Protein AF-A0A0M3KFE4-F1 (afdb_monomer_lite)

pLDDT: mean 85.77, std 14.86, range [36.47, 98.06]

Sequence (149 aa):
ETVRDTSPQSIPKFYRRVYVRPSRYNSEEFEYLRYNRTELIPIEGQPSLPQASAVLLALFHITLIRNVFLRHLCFNVDCLSCEIGFLFRMLADRVPLQPASASNFVRCLRSIDAAKKLFDESAEQASLLSRTRSFVQFLWNRLKEVIYS

InterPro domains:
  IPR028881 PAN2, UCH domain [PF13423] (54-144)
  IPR050785 PAN2-PAN3 complex catalytic subunit [PTHR15728] (9-145)

Structure (mmCIF, N/CA/C/O backbone):
data_AF-A0A0M3KFE4-F1
#
_entry.id   AF-A0A0M3KFE4-F1
#
loop_
_atom_site.group_PDB
_atom_site.id
_atom_site.type_symbol
_atom_site.label_atom_id
_atom_site.label_alt_id
_atom_site.label_comp_id
_atom_site.label_asym_id
_atom_site.label_entity_id
_atom_site.label_seq_id
_atom_site.pdbx_PDB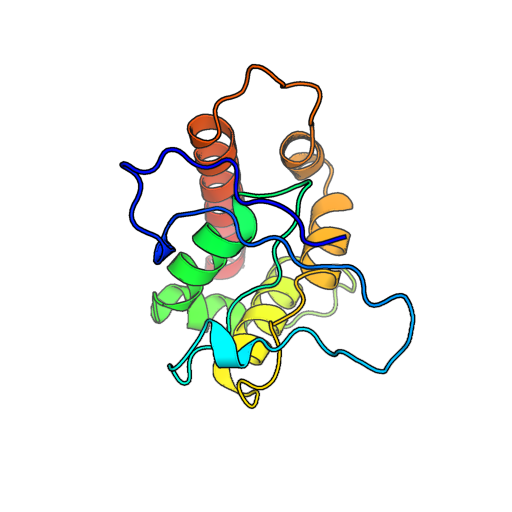_ins_code
_atom_site.Cartn_x
_atom_site.Cartn_y
_atom_site.Cartn_z
_atom_site.occupancy
_atom_site.B_iso_or_equiv
_atom_site.auth_seq_id
_atom_site.auth_comp_id
_atom_site.auth_asym_id
_atom_site.auth_atom_id
_atom_site.pdbx_PDB_model_num
ATOM 1 N N . GLU A 1 1 ? 22.307 21.294 -9.951 1.00 36.47 1 GLU A N 1
ATOM 2 C CA . GLU A 1 1 ? 23.353 20.536 -9.229 1.00 36.47 1 GLU A CA 1
ATOM 3 C C . GLU A 1 1 ? 23.049 19.045 -9.284 1.00 36.47 1 GLU A C 1
ATOM 5 O O . GLU A 1 1 ? 21.904 18.643 -9.083 1.00 36.47 1 GLU A O 1
ATOM 10 N N . THR A 1 2 ? 24.034 18.213 -9.621 1.00 45.41 2 THR A N 1
ATOM 11 C CA . THR A 1 2 ? 23.871 16.758 -9.587 1.00 45.41 2 THR A CA 1
ATOM 12 C C . THR A 1 2 ? 23.840 16.282 -8.146 1.00 45.41 2 THR A C 1
ATOM 14 O O . THR A 1 2 ? 24.869 16.330 -7.476 1.00 45.41 2 THR A O 1
ATOM 17 N N . VAL A 1 3 ? 22.675 15.836 -7.669 1.00 55.69 3 VAL A N 1
ATOM 18 C CA . VAL A 1 3 ? 22.549 15.209 -6.348 1.00 55.69 3 VAL A CA 1
ATOM 19 C C . VAL A 1 3 ? 23.538 14.042 -6.275 1.00 55.69 3 VAL A C 1
ATOM 21 O O . VAL A 1 3 ? 23.422 13.086 -7.043 1.00 55.69 3 VAL A O 1
ATOM 24 N N . ARG A 1 4 ? 24.566 14.163 -5.428 1.00 57.91 4 ARG A N 1
ATOM 25 C CA . ARG A 1 4 ? 25.587 13.125 -5.249 1.00 57.91 4 ARG A CA 1
ATOM 26 C C . ARG A 1 4 ? 24.989 11.995 -4.412 1.00 57.91 4 ARG A C 1
ATOM 28 O O . ARG A 1 4 ? 24.462 12.246 -3.335 1.00 57.91 4 ARG A O 1
ATOM 35 N N . ASP A 1 5 ? 25.080 10.766 -4.913 1.00 66.12 5 ASP A N 1
ATOM 36 C CA . ASP A 1 5 ? 24.756 9.557 -4.153 1.00 66.12 5 ASP A CA 1
ATOM 37 C C . ASP A 1 5 ? 25.745 9.418 -2.986 1.00 66.12 5 ASP A C 1
ATOM 39 O O . ASP A 1 5 ? 26.936 9.198 -3.203 1.00 66.12 5 ASP A O 1
ATOM 43 N N . THR A 1 6 ? 25.263 9.599 -1.755 1.00 76.94 6 THR A N 1
ATOM 44 C CA . THR A 1 6 ? 26.063 9.476 -0.524 1.00 76.94 6 THR A CA 1
ATOM 45 C C . THR A 1 6 ? 26.054 8.059 0.051 1.00 76.94 6 THR A C 1
ATOM 47 O O . THR A 1 6 ? 26.607 7.830 1.127 1.00 76.94 6 THR A O 1
ATOM 50 N N . SER A 1 7 ? 25.426 7.096 -0.632 1.00 78.12 7 SER A N 1
ATOM 51 C CA . SER A 1 7 ? 25.333 5.724 -0.137 1.00 78.12 7 SER A CA 1
ATOM 52 C C . SER A 1 7 ? 26.718 5.058 -0.110 1.00 78.12 7 SER A C 1
ATOM 54 O O . SER A 1 7 ? 27.495 5.226 -1.057 1.00 78.12 7 SER A O 1
ATOM 56 N N . PRO A 1 8 ? 27.030 4.247 0.919 1.00 84.88 8 PRO A N 1
ATOM 57 C CA . PRO A 1 8 ? 28.271 3.481 0.969 1.00 84.88 8 PRO A CA 1
ATOM 58 C C . PRO A 1 8 ? 28.493 2.663 -0.308 1.00 84.88 8 PRO A C 1
ATOM 60 O O . PRO A 1 8 ? 27.569 2.026 -0.822 1.00 84.88 8 PRO A O 1
ATOM 63 N N . GLN A 1 9 ? 29.734 2.635 -0.807 1.00 84.19 9 GLN A N 1
ATOM 64 C CA . GLN A 1 9 ? 30.064 1.909 -2.040 1.00 84.19 9 GLN A CA 1
ATOM 65 C C . GLN A 1 9 ? 29.778 0.401 -1.945 1.00 84.19 9 GLN A C 1
ATOM 67 O O . GLN A 1 9 ? 29.505 -0.223 -2.969 1.00 84.19 9 GLN A O 1
ATOM 72 N N . SER A 1 10 ? 29.775 -0.153 -0.728 1.00 91.81 10 SER A N 1
ATOM 73 C CA . SER A 1 10 ? 29.436 -1.548 -0.428 1.00 91.81 10 SER A CA 1
ATOM 74 C C . SER A 1 10 ? 27.979 -1.913 -0.723 1.00 91.81 10 SER A C 1
ATOM 76 O O . SER A 1 10 ? 27.682 -3.084 -0.939 1.00 91.81 10 SER A O 1
ATOM 78 N N . ILE A 1 11 ? 27.063 -0.939 -0.763 1.00 89.50 11 ILE A N 1
ATOM 79 C CA . ILE A 1 11 ? 25.657 -1.191 -1.092 1.00 89.50 11 ILE A CA 1
ATOM 80 C C . ILE A 1 11 ? 25.530 -1.322 -2.617 1.00 89.50 11 ILE A C 1
ATOM 82 O O . ILE A 1 11 ? 25.952 -0.408 -3.337 1.00 89.50 11 ILE A O 1
ATOM 86 N N . PRO A 1 12 ? 24.937 -2.405 -3.151 1.00 91.31 12 PRO A N 1
ATOM 87 C CA . PRO A 1 12 ? 24.683 -2.529 -4.583 1.00 91.31 12 PRO A CA 1
ATOM 88 C C . PRO A 1 12 ? 23.853 -1.359 -5.126 1.00 91.31 12 PRO A C 1
ATOM 90 O O . PRO A 1 12 ? 22.909 -0.913 -4.478 1.00 91.31 12 PRO A O 1
ATOM 93 N N . LYS A 1 13 ? 24.174 -0.873 -6.335 1.00 84.88 13 LYS A N 1
ATOM 94 C CA . LYS A 1 13 ? 23.574 0.345 -6.926 1.00 84.88 13 LYS A CA 1
ATOM 95 C C . LYS A 1 13 ? 22.040 0.363 -6.903 1.00 84.88 13 LYS A C 1
ATOM 97 O O . LYS A 1 13 ? 21.458 1.420 -6.706 1.00 84.88 13 LYS A O 1
ATOM 102 N N . PHE A 1 14 ? 21.397 -0.789 -7.081 1.00 85.38 14 PHE A N 1
ATOM 103 C CA . PHE A 1 14 ? 19.939 -0.915 -7.135 1.00 85.38 14 PHE A CA 1
ATOM 104 C C . PHE A 1 14 ? 19.233 -0.802 -5.769 1.00 85.38 14 PHE A C 1
ATOM 106 O O . PHE A 1 14 ? 18.026 -0.597 -5.743 1.00 85.38 14 PHE A O 1
ATOM 113 N N . TYR A 1 15 ? 19.959 -0.886 -4.647 1.00 87.75 15 TYR A N 1
ATOM 114 C CA . TYR A 1 15 ? 19.421 -0.634 -3.298 1.00 87.75 15 TYR A CA 1
ATOM 115 C C . TYR A 1 15 ? 19.716 0.771 -2.773 1.00 87.75 15 TYR A C 1
ATOM 117 O O . TYR A 1 15 ? 19.296 1.133 -1.674 1.00 87.75 15 TYR A O 1
ATOM 125 N N . ARG A 1 16 ? 20.477 1.563 -3.526 1.00 86.50 16 ARG A N 1
ATOM 126 C CA . ARG A 1 16 ? 20.837 2.916 -3.114 1.00 86.50 16 ARG A CA 1
ATOM 127 C C . ARG A 1 16 ? 19.658 3.853 -3.287 1.00 86.50 16 ARG A C 1
ATOM 129 O O . ARG A 1 16 ? 18.770 3.634 -4.112 1.00 86.50 16 ARG A O 1
ATOM 136 N N . ARG A 1 17 ? 19.663 4.930 -2.507 1.00 81.44 17 ARG A N 1
ATOM 137 C CA . ARG A 1 17 ? 18.604 5.934 -2.559 1.00 81.44 17 ARG A CA 1
ATOM 138 C C . ARG A 1 17 ? 18.586 6.600 -3.934 1.00 81.44 17 ARG A C 1
ATOM 140 O O . ARG A 1 17 ? 19.568 7.206 -4.354 1.00 81.44 17 ARG A O 1
ATOM 147 N N . VAL A 1 18 ? 17.444 6.531 -4.612 1.00 77.25 18 VAL A N 1
ATOM 148 C CA . VAL A 1 18 ? 17.215 7.277 -5.852 1.00 77.25 18 VAL A CA 1
ATOM 149 C C . VAL A 1 18 ? 16.738 8.679 -5.487 1.00 77.25 18 VAL A C 1
ATOM 151 O O . VAL A 1 18 ? 15.725 8.846 -4.809 1.00 77.25 18 VAL A O 1
ATOM 154 N N . TYR A 1 19 ? 17.478 9.697 -5.921 1.00 69.50 19 TYR A N 1
ATOM 155 C CA . TYR A 1 19 ? 17.088 11.092 -5.744 1.00 69.50 19 TYR A CA 1
ATOM 156 C C . TYR A 1 19 ? 16.256 11.546 -6.939 1.00 69.50 19 TYR A C 1
ATOM 158 O O . TYR A 1 19 ? 16.789 11.805 -8.018 1.00 69.50 19 TYR A O 1
ATOM 166 N N . VAL A 1 20 ? 14.946 11.647 -6.737 1.00 65.38 20 VAL A N 1
ATOM 167 C CA . VAL A 1 20 ? 14.025 12.235 -7.713 1.00 65.38 20 VAL A CA 1
ATOM 168 C C . VAL A 1 20 ? 14.176 13.754 -7.631 1.00 65.38 20 VAL A C 1
ATOM 170 O O . VAL A 1 20 ? 13.908 14.346 -6.585 1.00 65.38 20 VAL A O 1
ATOM 173 N N . ARG A 1 21 ? 14.657 14.401 -8.698 1.00 55.78 21 ARG A N 1
ATOM 174 C CA . ARG A 1 21 ? 14.698 15.869 -8.743 1.00 55.78 21 ARG A CA 1
ATOM 175 C C . ARG A 1 21 ? 13.279 16.396 -8.978 1.00 55.78 21 ARG A C 1
ATOM 177 O O . ARG A 1 21 ? 12.628 15.908 -9.899 1.00 55.78 21 ARG A O 1
ATOM 184 N N . PRO A 1 22 ? 12.805 17.392 -8.210 1.00 50.03 22 PRO A N 1
ATOM 185 C CA . PRO A 1 22 ? 11.574 18.086 -8.552 1.00 50.03 22 PRO A CA 1
ATOM 186 C C . PRO A 1 22 ? 11.795 18.824 -9.874 1.00 50.03 22 PRO A C 1
ATOM 188 O O . PRO A 1 22 ? 12.673 19.686 -9.967 1.00 50.03 22 PRO A O 1
ATOM 191 N N . SER A 1 23 ? 11.025 18.467 -10.897 1.00 49.62 23 SER A N 1
ATOM 192 C CA . SER A 1 23 ? 11.005 19.178 -12.171 1.00 49.62 23 SER A CA 1
ATOM 193 C C . SER A 1 23 ? 10.486 20.600 -11.923 1.00 49.62 23 SER A C 1
ATOM 195 O O . SER A 1 23 ? 9.314 20.799 -11.620 1.00 49.62 23 SER A O 1
ATOM 197 N N . ARG A 1 24 ? 11.378 21.602 -11.942 1.00 49.66 24 ARG A N 1
ATOM 198 C CA . ARG A 1 24 ? 11.006 23.027 -11.796 1.00 49.66 24 ARG A CA 1
ATOM 199 C C . ARG A 1 24 ? 10.502 23.643 -13.104 1.00 49.66 24 ARG A C 1
ATOM 201 O O . ARG A 1 24 ? 9.965 24.741 -13.086 1.00 49.66 24 ARG A O 1
ATOM 208 N N . TYR A 1 25 ? 10.691 22.943 -14.212 1.00 46.50 25 TYR A N 1
ATOM 209 C CA . TYR A 1 25 ? 10.287 23.306 -15.560 1.00 46.50 25 TYR A CA 1
ATOM 210 C C . TYR A 1 25 ? 9.989 21.985 -16.261 1.00 46.50 25 TYR A C 1
ATOM 212 O O . TYR A 1 25 ? 10.829 21.096 -16.186 1.00 46.50 25 TYR A O 1
ATOM 220 N N . ASN A 1 26 ? 8.827 21.865 -16.907 1.00 48.31 26 ASN A N 1
ATOM 221 C CA . ASN A 1 26 ? 8.288 20.707 -17.648 1.00 48.31 26 ASN A CA 1
ATOM 222 C C . ASN A 1 26 ? 9.209 20.078 -18.735 1.00 48.31 26 ASN A C 1
ATOM 224 O O . ASN A 1 26 ? 8.716 19.494 -19.691 1.00 48.31 26 ASN A O 1
ATOM 228 N N . SER A 1 27 ? 10.532 20.205 -18.653 1.00 47.75 27 SER A N 1
ATOM 229 C CA . SER A 1 27 ? 11.493 19.778 -19.667 1.00 47.75 27 SER A CA 1
ATOM 230 C C . SER A 1 27 ? 12.262 18.499 -19.326 1.00 47.75 27 SER A C 1
ATOM 232 O O . SER A 1 27 ? 12.859 17.923 -20.224 1.00 47.75 27 SER A O 1
ATOM 234 N N . GLU A 1 28 ? 12.246 18.024 -18.079 1.00 49.69 28 GLU A N 1
ATOM 235 C CA . GLU A 1 28 ? 12.822 16.719 -17.716 1.00 49.69 28 GLU A CA 1
ATOM 236 C C . GLU A 1 28 ? 11.824 15.970 -16.826 1.00 49.69 28 GLU A C 1
ATOM 238 O O . GLU A 1 28 ? 11.881 16.033 -15.594 1.00 49.69 28 GLU A O 1
ATOM 243 N N . GLU A 1 29 ? 10.844 15.307 -17.449 1.00 55.03 29 GLU A N 1
ATOM 244 C CA . GLU A 1 29 ? 10.059 14.282 -16.759 1.00 55.03 29 GLU A CA 1
ATOM 245 C C . GLU A 1 29 ? 11.033 13.282 -16.129 1.00 55.03 29 GLU A C 1
ATOM 247 O O . GLU A 1 29 ? 12.017 12.874 -16.745 1.00 55.03 29 GLU A O 1
ATOM 252 N N . PHE A 1 30 ? 10.796 12.909 -14.872 1.00 57.78 30 PHE A N 1
ATOM 253 C CA . PHE A 1 30 ? 11.559 11.847 -14.234 1.00 57.78 30 PHE A CA 1
ATOM 254 C C . PHE A 1 30 ? 11.517 10.608 -15.139 1.00 57.78 30 PHE A C 1
ATOM 256 O O . PHE A 1 30 ? 10.458 10.003 -15.296 1.00 57.78 30 PHE A O 1
ATOM 263 N N . GLU A 1 31 ? 12.658 10.244 -15.736 1.00 65.94 31 GLU A N 1
ATOM 264 C CA . GLU A 1 31 ? 12.772 9.088 -16.629 1.00 65.94 31 GLU A CA 1
ATOM 265 C C . GLU A 1 31 ? 12.675 7.796 -15.818 1.00 65.94 31 GLU A C 1
ATOM 267 O O . GLU A 1 31 ? 13.652 7.097 -15.539 1.00 65.94 31 GLU A O 1
ATOM 272 N N . TYR A 1 32 ? 11.457 7.476 -15.415 1.00 70.69 32 TYR A N 1
ATOM 273 C CA . TYR A 1 32 ? 11.103 6.266 -14.705 1.00 70.69 32 TYR A CA 1
ATOM 274 C C . TYR A 1 32 ? 11.625 5.003 -15.423 1.00 70.69 32 TYR A C 1
ATOM 276 O O . TYR A 1 32 ? 12.193 4.106 -14.791 1.00 70.69 32 TYR A O 1
ATOM 284 N N . LEU A 1 33 ? 11.541 5.001 -16.757 1.00 72.81 33 LEU A N 1
ATOM 285 C CA . LEU A 1 33 ? 12.025 3.936 -17.643 1.00 72.81 33 LEU A CA 1
ATOM 286 C C . LEU A 1 33 ? 13.540 3.683 -17.537 1.00 72.81 33 LEU A C 1
ATOM 288 O O . LEU A 1 33 ? 14.020 2.602 -17.877 1.00 72.81 33 LEU A O 1
ATOM 292 N N . ARG A 1 34 ? 14.319 4.641 -17.017 1.00 78.25 34 ARG A N 1
ATOM 293 C CA . ARG A 1 34 ? 15.747 4.433 -16.743 1.00 78.25 34 ARG A CA 1
ATOM 294 C C . ARG A 1 34 ? 15.975 3.440 -15.601 1.00 78.25 34 ARG A C 1
ATOM 296 O O . ARG A 1 34 ? 16.990 2.741 -15.596 1.00 78.25 34 ARG A O 1
ATOM 303 N N . TYR A 1 35 ? 15.061 3.402 -14.632 1.00 77.75 35 TYR A N 1
ATOM 304 C CA . TYR A 1 35 ? 15.196 2.630 -13.394 1.00 77.75 35 TYR A CA 1
ATOM 305 C C . TYR A 1 35 ? 14.383 1.341 -13.400 1.00 77.75 35 TYR A C 1
ATOM 307 O O . TYR A 1 35 ? 14.828 0.359 -12.806 1.00 77.75 35 TYR A O 1
ATOM 315 N N . ASN A 1 36 ? 13.230 1.320 -14.072 1.00 84.06 36 ASN A N 1
ATOM 316 C CA . ASN A 1 36 ? 12.470 0.094 -14.261 1.00 84.06 36 ASN A CA 1
ATOM 317 C C . ASN A 1 36 ? 12.444 -0.332 -15.728 1.00 84.06 36 ASN A C 1
ATOM 319 O O . ASN A 1 36 ? 11.977 0.404 -16.589 1.00 84.06 36 ASN A O 1
ATOM 323 N N . ARG A 1 37 ? 12.912 -1.556 -15.982 1.00 85.69 37 ARG A N 1
ATOM 324 C CA . ARG A 1 37 ? 12.867 -2.219 -17.295 1.00 85.69 37 ARG A CA 1
ATOM 325 C C . ARG A 1 37 ? 11.811 -3.325 -17.363 1.00 85.69 37 ARG A C 1
ATOM 327 O O . ARG A 1 37 ? 11.774 -4.070 -18.333 1.00 85.69 37 ARG A O 1
ATOM 334 N N . THR A 1 38 ? 11.027 -3.489 -16.302 1.00 88.88 38 THR A N 1
ATOM 335 C CA . THR A 1 38 ? 9.913 -4.438 -16.250 1.00 88.88 38 THR A CA 1
ATOM 336 C C . THR A 1 38 ? 8.616 -3.745 -16.648 1.00 88.88 38 THR A C 1
ATOM 338 O O . THR A 1 38 ? 8.531 -2.519 -16.646 1.00 88.88 38 THR A O 1
ATOM 341 N N . GLU A 1 39 ? 7.582 -4.535 -16.914 1.00 89.00 39 GLU A N 1
ATOM 342 C CA . GLU A 1 39 ? 6.225 -4.035 -17.167 1.00 89.00 39 GLU A CA 1
ATOM 343 C C . GLU A 1 39 ? 5.455 -3.724 -15.871 1.00 89.00 39 GLU A C 1
ATOM 345 O O . GLU A 1 39 ? 4.285 -3.353 -15.905 1.00 89.00 39 GLU A O 1
ATOM 350 N N . LEU A 1 40 ? 6.095 -3.881 -14.706 1.00 91.75 40 LEU A N 1
ATOM 351 C CA . LEU A 1 40 ? 5.460 -3.652 -13.412 1.00 91.75 40 LEU A CA 1
ATOM 352 C C . LEU A 1 40 ? 5.421 -2.167 -13.070 1.00 91.75 40 LEU A C 1
ATOM 354 O O . LEU A 1 40 ? 6.418 -1.459 -13.187 1.00 91.75 40 LEU A O 1
ATOM 358 N N . ILE A 1 41 ? 4.291 -1.708 -12.549 1.00 92.62 41 ILE A N 1
ATOM 359 C CA . ILE A 1 41 ? 4.136 -0.325 -12.105 1.00 92.62 41 ILE A CA 1
ATOM 360 C C . ILE A 1 41 ? 4.580 -0.220 -10.639 1.00 92.62 41 ILE A C 1
ATOM 362 O O . ILE A 1 41 ? 4.121 -1.003 -9.808 1.00 92.62 41 ILE A O 1
ATOM 366 N N . PRO A 1 42 ? 5.456 0.723 -10.259 1.00 91.12 42 PRO A N 1
ATOM 367 C CA . PRO A 1 42 ? 5.802 0.980 -8.874 1.00 91.12 42 PRO A CA 1
ATOM 368 C C . PRO A 1 42 ? 4.797 1.945 -8.264 1.00 91.12 42 PRO A C 1
ATOM 370 O O . PRO A 1 42 ? 4.113 2.699 -8.953 1.00 91.12 42 PRO A O 1
ATOM 373 N N . ILE A 1 43 ? 4.789 2.000 -6.942 1.00 93.12 43 ILE A N 1
ATOM 374 C CA . ILE A 1 43 ? 4.056 3.028 -6.213 1.00 93.12 43 ILE A CA 1
ATOM 375 C C . ILE A 1 43 ? 5.003 4.195 -5.936 1.00 93.12 43 ILE A C 1
ATOM 377 O O . ILE A 1 43 ? 6.132 3.990 -5.484 1.00 93.12 43 ILE A O 1
ATOM 381 N N . GLU A 1 44 ? 4.533 5.415 -6.174 1.00 88.88 44 GLU A N 1
ATOM 382 C CA . GLU A 1 44 ? 5.239 6.644 -5.817 1.00 88.88 44 GLU A CA 1
ATOM 383 C C . GLU A 1 44 ? 5.622 6.643 -4.325 1.00 88.88 44 GLU A C 1
ATOM 385 O O . GLU A 1 44 ? 4.799 6.363 -3.448 1.00 88.88 44 GLU A O 1
ATOM 390 N N . GLY A 1 45 ? 6.889 6.939 -4.024 1.00 84.81 45 GLY A N 1
ATOM 391 C CA . GLY A 1 45 ? 7.391 6.958 -2.652 1.00 84.81 45 GLY A CA 1
ATOM 392 C C . GLY A 1 45 ? 6.754 8.072 -1.820 1.00 84.81 45 GLY A C 1
ATOM 393 O O . GLY A 1 45 ? 6.618 9.198 -2.285 1.00 84.81 45 GLY A O 1
ATOM 394 N N . GLN A 1 46 ? 6.403 7.770 -0.570 1.00 89.12 46 GLN A N 1
ATOM 395 C CA . GLN A 1 46 ? 5.783 8.720 0.357 1.00 89.12 46 GLN A CA 1
ATOM 396 C C . GLN A 1 46 ? 6.742 8.999 1.523 1.00 89.12 46 GLN A C 1
ATOM 398 O O . GLN A 1 46 ? 6.864 8.148 2.402 1.00 89.12 46 GLN A O 1
ATOM 403 N N . PRO A 1 47 ? 7.431 10.158 1.578 1.00 85.19 47 PRO A N 1
ATOM 404 C CA . PRO A 1 47 ? 8.431 10.433 2.618 1.00 85.19 47 PRO A CA 1
ATOM 405 C C . PRO A 1 47 ? 7.900 10.311 4.053 1.00 85.19 47 PRO A C 1
ATOM 407 O O . PRO A 1 47 ? 8.577 9.763 4.916 1.00 85.19 47 PRO A O 1
ATOM 410 N N . SER A 1 48 ? 6.655 10.736 4.275 1.00 87.44 48 SER A N 1
ATOM 411 C CA . SER A 1 48 ? 5.972 10.654 5.576 1.00 87.44 48 SER A CA 1
ATOM 412 C C . SER A 1 48 ? 5.462 9.248 5.925 1.00 87.44 48 SER A C 1
ATOM 414 O O . SER A 1 48 ? 5.093 8.978 7.068 1.00 87.44 48 SER A O 1
ATOM 416 N N . LEU A 1 49 ? 5.451 8.324 4.959 1.00 91.62 49 LEU A N 1
ATOM 417 C CA . LEU A 1 49 ? 5.001 6.941 5.124 1.00 91.62 49 LEU A CA 1
ATOM 418 C C . LEU A 1 49 ? 5.864 5.982 4.271 1.00 91.62 49 LEU A C 1
ATOM 420 O O . LEU A 1 49 ? 5.351 5.306 3.375 1.00 91.62 49 LEU A O 1
ATOM 424 N N . PRO A 1 50 ? 7.187 5.916 4.518 1.00 89.69 50 PRO A N 1
ATOM 425 C CA . PRO A 1 50 ? 8.156 5.289 3.615 1.00 89.69 50 PRO A CA 1
ATOM 426 C C . PRO A 1 50 ? 7.963 3.774 3.463 1.00 89.69 50 PRO A C 1
ATOM 428 O O . PRO A 1 50 ? 8.342 3.200 2.445 1.00 89.69 50 PRO A O 1
ATOM 431 N N . GLN A 1 51 ? 7.346 3.118 4.447 1.00 92.31 51 GLN A N 1
ATOM 432 C CA . GLN A 1 51 ? 7.023 1.693 4.405 1.00 92.31 51 GLN A CA 1
ATOM 433 C C . GLN A 1 51 ? 5.836 1.352 3.487 1.00 92.31 51 GLN A C 1
ATOM 435 O O . GLN A 1 51 ? 5.670 0.186 3.125 1.00 92.31 51 GLN A O 1
ATOM 440 N N . ALA A 1 52 ? 4.989 2.326 3.126 1.00 94.81 52 ALA A N 1
ATOM 441 C CA . ALA A 1 52 ? 3.708 2.033 2.485 1.00 94.81 52 ALA A CA 1
ATOM 442 C C . ALA A 1 52 ? 3.857 1.382 1.115 1.00 94.81 52 ALA A C 1
ATOM 444 O O . ALA A 1 52 ? 3.244 0.345 0.877 1.00 94.81 52 ALA A O 1
ATOM 445 N N . SER A 1 53 ? 4.693 1.946 0.242 1.00 94.50 53 SER A N 1
ATOM 446 C CA . SER A 1 53 ? 4.867 1.455 -1.128 1.00 94.50 53 SER A CA 1
ATOM 447 C C . SER A 1 53 ? 5.306 -0.013 -1.150 1.00 94.50 53 SER A C 1
ATOM 449 O O . SER A 1 53 ? 4.726 -0.817 -1.873 1.00 94.50 53 SER A O 1
ATOM 451 N N . ALA A 1 54 ? 6.273 -0.388 -0.305 1.00 94.94 54 ALA A N 1
ATOM 452 C CA . ALA A 1 54 ? 6.775 -1.760 -0.230 1.00 94.94 54 ALA A CA 1
ATOM 453 C C . ALA A 1 54 ? 5.711 -2.746 0.281 1.00 94.94 54 ALA A C 1
ATOM 455 O O . ALA A 1 54 ? 5.521 -3.811 -0.304 1.00 94.94 54 ALA A O 1
ATOM 456 N N . VAL A 1 55 ? 4.989 -2.385 1.346 1.00 97.19 55 VAL A N 1
ATOM 457 C CA . VAL A 1 55 ? 3.939 -3.243 1.915 1.00 97.19 55 VAL A CA 1
ATOM 458 C C . VAL A 1 55 ? 2.756 -3.380 0.954 1.00 97.19 55 VAL A C 1
ATOM 460 O O . VAL A 1 55 ? 2.270 -4.487 0.745 1.00 97.19 55 VAL A O 1
ATOM 463 N N . LEU A 1 56 ? 2.309 -2.289 0.332 1.00 97.88 56 LEU A N 1
ATOM 464 C CA . LEU A 1 56 ? 1.195 -2.312 -0.620 1.00 97.88 56 LEU A CA 1
ATOM 465 C C . LEU A 1 56 ? 1.530 -3.133 -1.870 1.00 97.88 56 LEU A C 1
ATOM 467 O O . LEU A 1 56 ? 0.695 -3.926 -2.299 1.00 97.88 56 LEU A O 1
ATOM 471 N N . LEU A 1 57 ? 2.751 -3.015 -2.409 1.00 97.06 57 LEU A N 1
ATOM 472 C CA . LEU A 1 57 ? 3.219 -3.872 -3.505 1.00 97.06 57 LEU A CA 1
ATOM 473 C C . LEU A 1 57 ? 3.244 -5.350 -3.094 1.00 97.06 57 LEU A C 1
ATOM 475 O O . LEU A 1 57 ? 2.763 -6.200 -3.841 1.00 97.06 57 LEU A O 1
ATOM 479 N N . ALA A 1 58 ? 3.738 -5.669 -1.893 1.00 97.44 58 ALA A N 1
ATOM 480 C CA . ALA A 1 58 ? 3.736 -7.045 -1.396 1.00 97.44 58 ALA A CA 1
ATOM 481 C C . ALA A 1 58 ? 2.311 -7.625 -1.316 1.00 97.44 58 ALA A C 1
ATOM 483 O O . ALA A 1 58 ? 2.079 -8.750 -1.757 1.00 97.44 58 ALA A O 1
ATOM 484 N N . LEU A 1 59 ? 1.344 -6.848 -0.818 1.00 97.88 59 LEU A N 1
ATOM 485 C CA . LEU A 1 59 ? -0.062 -7.261 -0.757 1.00 97.88 59 LEU A CA 1
ATOM 486 C C . LEU A 1 59 ? -0.700 -7.398 -2.147 1.00 97.88 59 LEU A C 1
ATOM 488 O O . LEU A 1 59 ? -1.468 -8.333 -2.368 1.00 97.88 59 LEU A O 1
ATOM 492 N N . PHE A 1 60 ? -0.369 -6.511 -3.089 1.00 98.06 60 PHE A N 1
ATOM 493 C CA . PHE A 1 60 ? -0.855 -6.571 -4.471 1.00 98.06 60 PHE A CA 1
ATOM 494 C C . PHE A 1 60 ? -0.465 -7.880 -5.175 1.00 98.06 60 PHE A C 1
ATOM 496 O O . PHE A 1 60 ? -1.255 -8.443 -5.937 1.00 98.06 60 PHE A O 1
ATOM 503 N N . HIS A 1 61 ? 0.734 -8.399 -4.911 1.00 97.50 61 HIS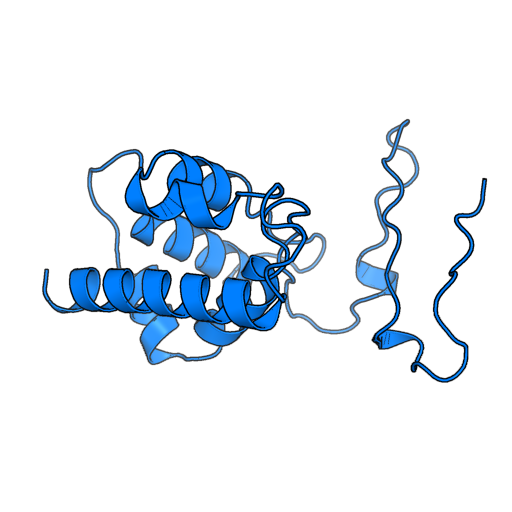 A N 1
ATOM 504 C CA . HIS A 1 61 ? 1.193 -9.654 -5.511 1.00 97.50 61 HIS A CA 1
ATOM 505 C C . HIS A 1 61 ? 0.579 -10.910 -4.870 1.00 97.50 61 HIS A C 1
ATOM 507 O O . HIS A 1 61 ? 0.709 -12.001 -5.425 1.00 97.50 61 HIS A O 1
ATOM 513 N N . ILE A 1 62 ? -0.155 -10.780 -3.761 1.00 98.06 62 ILE A N 1
ATOM 514 C CA . ILE A 1 62 ? -0.940 -11.875 -3.185 1.00 98.06 62 ILE A CA 1
ATOM 515 C C . ILE A 1 62 ? -2.338 -11.845 -3.813 1.00 98.06 62 ILE A C 1
ATOM 517 O O . ILE A 1 62 ? -3.212 -11.097 -3.377 1.00 98.06 62 ILE A O 1
ATOM 521 N N . THR A 1 63 ? -2.569 -12.691 -4.824 1.00 97.75 63 THR A N 1
ATOM 522 C CA . THR A 1 63 ? -3.801 -12.707 -5.642 1.00 97.75 63 THR A CA 1
ATOM 523 C C . THR A 1 63 ? -5.095 -12.655 -4.826 1.00 97.75 63 THR A C 1
ATOM 525 O O . THR A 1 63 ? -6.001 -11.901 -5.173 1.00 97.75 63 THR A O 1
ATOM 528 N N . LEU A 1 64 ? -5.187 -13.417 -3.730 1.00 97.25 64 LEU A N 1
ATOM 529 C CA . LEU A 1 64 ? -6.382 -13.431 -2.880 1.00 97.25 64 LEU A CA 1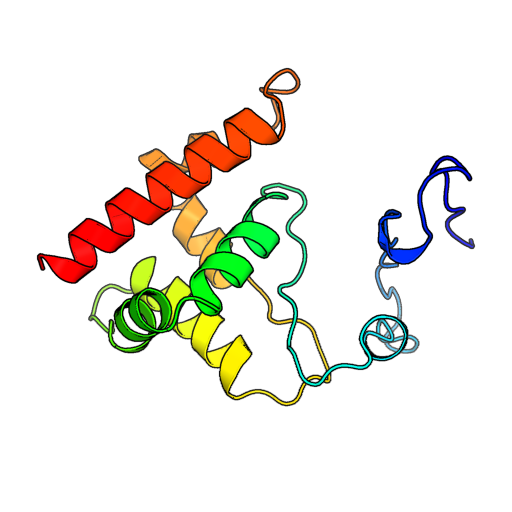
ATOM 530 C C . LEU A 1 64 ? -6.633 -12.068 -2.222 1.00 97.25 64 LEU A C 1
ATOM 532 O O . LEU A 1 64 ? -7.742 -11.550 -2.299 1.00 97.25 64 LEU A O 1
ATOM 536 N N . ILE A 1 65 ? -5.597 -11.460 -1.636 1.00 97.75 65 ILE A N 1
ATOM 537 C CA . ILE A 1 65 ? -5.694 -10.148 -0.980 1.00 97.75 65 ILE A CA 1
ATOM 538 C C . ILE A 1 65 ? -6.013 -9.068 -2.012 1.00 97.75 65 ILE A C 1
ATOM 540 O O . ILE A 1 65 ? -6.920 -8.261 -1.805 1.00 97.75 65 ILE A O 1
ATOM 544 N N . ARG A 1 66 ? -5.314 -9.086 -3.152 1.00 97.94 66 ARG A N 1
ATOM 545 C CA . ARG A 1 66 ? -5.576 -8.170 -4.265 1.00 97.94 66 ARG A CA 1
ATOM 546 C C . ARG A 1 66 ? -7.040 -8.216 -4.692 1.00 97.94 66 ARG A C 1
ATOM 548 O O . ARG A 1 66 ? -7.669 -7.170 -4.807 1.00 97.94 66 ARG A O 1
ATOM 555 N N . ASN A 1 67 ? -7.587 -9.411 -4.901 1.00 97.62 67 ASN A N 1
ATOM 556 C CA . ASN A 1 67 ? -8.958 -9.575 -5.380 1.00 97.62 67 ASN A CA 1
ATOM 557 C C . ASN A 1 67 ? -10.002 -9.100 -4.361 1.00 97.62 67 ASN A C 1
ATOM 559 O O . ASN A 1 67 ? -11.041 -8.591 -4.773 1.00 97.62 67 ASN A O 1
ATOM 563 N N . VAL A 1 68 ? -9.734 -9.231 -3.057 1.00 97.81 68 VAL A N 1
ATOM 564 C CA . VAL A 1 68 ? -10.617 -8.693 -2.011 1.00 97.81 68 VAL A CA 1
ATOM 565 C C . VAL A 1 68 ? -10.734 -7.173 -2.139 1.00 97.81 68 VAL A C 1
ATOM 567 O O . VAL A 1 68 ? -11.843 -6.656 -2.243 1.00 97.81 68 VAL A O 1
ATOM 570 N N . PHE A 1 69 ? -9.609 -6.456 -2.215 1.00 97.88 69 PHE A N 1
ATOM 571 C CA . PHE A 1 69 ? -9.635 -4.995 -2.348 1.00 97.88 69 PHE A CA 1
ATOM 572 C C . PHE A 1 69 ? -10.161 -4.527 -3.709 1.00 97.88 69 PHE A C 1
ATOM 574 O O . PHE A 1 69 ? -10.937 -3.581 -3.760 1.00 97.88 69 PHE A O 1
ATOM 581 N N . LEU A 1 70 ? -9.810 -5.207 -4.808 1.00 97.69 70 LEU A N 1
ATOM 582 C CA . LEU A 1 70 ? -10.307 -4.859 -6.148 1.00 97.69 70 LEU A CA 1
ATOM 583 C C . LEU A 1 70 ? -11.828 -5.004 -6.297 1.00 97.69 70 LEU A C 1
ATOM 585 O O . LEU A 1 70 ? -12.408 -4.358 -7.167 1.00 97.69 70 LEU A O 1
ATOM 589 N N . ARG A 1 71 ? -12.465 -5.872 -5.502 1.00 96.81 71 ARG A N 1
ATOM 590 C CA . ARG A 1 71 ? -13.922 -6.077 -5.509 1.00 96.81 71 ARG A CA 1
ATOM 591 C C . ARG A 1 71 ? -14.665 -5.147 -4.556 1.00 96.81 71 ARG A C 1
ATOM 593 O O . ARG A 1 71 ? -15.885 -5.055 -4.654 1.00 96.81 71 ARG A O 1
ATOM 600 N N . HIS A 1 72 ? -13.965 -4.497 -3.630 1.00 96.75 72 HIS A N 1
ATOM 601 C CA . HIS A 1 72 ? -14.600 -3.627 -2.656 1.00 96.75 72 HIS A CA 1
ATOM 602 C C . HIS A 1 72 ? -14.915 -2.268 -3.287 1.00 96.75 72 HIS A C 1
ATOM 604 O O . HIS A 1 72 ? -14.019 -1.487 -3.603 1.00 96.75 72 HIS A O 1
ATOM 610 N N . LEU A 1 73 ? -16.206 -1.983 -3.428 1.00 96.12 73 LEU A N 1
ATOM 611 C CA . LEU A 1 73 ? -16.726 -0.682 -3.815 1.00 96.12 73 LEU A CA 1
ATOM 612 C C . LEU A 1 73 ? -17.952 -0.393 -2.953 1.00 96.12 73 LEU A C 1
ATOM 614 O O . LEU A 1 73 ? -18.860 -1.217 -2.868 1.00 96.12 73 LEU A O 1
ATOM 618 N N . CYS A 1 74 ? -17.969 0.759 -2.296 1.00 95.38 74 CYS A N 1
ATOM 619 C CA . CYS A 1 74 ? -19.074 1.164 -1.435 1.00 95.38 74 CYS A CA 1
ATOM 620 C C . CYS A 1 74 ? -19.388 2.654 -1.606 1.00 95.38 74 CYS A C 1
ATOM 622 O O . CYS A 1 74 ? -18.673 3.380 -2.291 1.00 95.38 74 CYS A O 1
ATOM 624 N N . PHE A 1 75 ? -20.466 3.109 -0.966 1.00 94.88 75 PHE A N 1
ATOM 625 C CA . PHE A 1 75 ? -20.923 4.502 -1.032 1.00 94.88 75 PHE A CA 1
ATOM 626 C C . PHE A 1 75 ? -20.174 5.454 -0.085 1.00 94.88 75 PHE A C 1
ATOM 628 O O . PHE A 1 75 ? -20.480 6.643 -0.045 1.00 94.88 75 PHE A O 1
ATOM 635 N N . ASN A 1 76 ? -19.206 4.958 0.695 1.00 93.19 76 ASN A N 1
ATOM 636 C CA . ASN A 1 76 ? -18.414 5.807 1.579 1.00 93.19 76 ASN A CA 1
ATOM 637 C C . ASN A 1 76 ? -17.310 6.526 0.783 1.00 93.19 76 ASN A C 1
ATOM 639 O O . ASN A 1 76 ? -16.410 5.884 0.242 1.00 93.19 76 ASN A O 1
ATOM 643 N N . VAL A 1 77 ? -17.387 7.859 0.756 1.00 86.31 77 VAL A N 1
ATOM 644 C CA . VAL A 1 77 ? -16.526 8.766 -0.024 1.00 86.31 77 VAL A CA 1
ATOM 645 C C . VAL A 1 77 ? -15.044 8.649 0.350 1.00 86.31 77 VAL A C 1
ATOM 647 O O . VAL A 1 77 ? -14.190 8.781 -0.520 1.00 86.31 77 VAL A O 1
ATOM 650 N N . ASP A 1 78 ? -14.736 8.337 1.611 1.00 90.44 78 ASP A N 1
ATOM 651 C CA . ASP A 1 78 ? -13.364 8.167 2.106 1.00 90.44 78 ASP A CA 1
ATOM 652 C C . ASP A 1 78 ? -13.129 6.736 2.611 1.00 90.44 78 ASP A C 1
ATOM 654 O O . ASP A 1 78 ? -12.577 6.501 3.690 1.00 90.44 78 ASP A O 1
ATOM 658 N N . CYS A 1 79 ? -13.573 5.742 1.840 1.00 96.19 79 CYS A N 1
ATOM 659 C CA . CYS A 1 79 ? -13.306 4.349 2.167 1.00 96.19 79 CYS A CA 1
ATOM 660 C C . CYS A 1 79 ? -11.868 3.952 1.819 1.00 96.19 79 CYS A C 1
ATOM 662 O O . CYS A 1 79 ? -11.514 3.782 0.651 1.00 96.19 79 CYS A O 1
ATOM 664 N N . LEU A 1 80 ? -11.065 3.669 2.847 1.00 97.12 80 LEU A N 1
ATOM 665 C CA . LEU A 1 80 ? -9.685 3.216 2.671 1.00 97.12 80 LEU A CA 1
ATOM 666 C C . LEU A 1 80 ? -9.574 1.946 1.817 1.00 97.12 80 LEU A C 1
ATOM 668 O O . LEU A 1 80 ? -8.648 1.823 1.022 1.00 97.12 80 LEU A O 1
ATOM 672 N N . SER A 1 81 ? -10.505 1.002 1.964 1.00 97.69 81 SER A N 1
ATOM 673 C CA . SER A 1 81 ? -10.499 -0.229 1.167 1.00 97.69 81 SER A CA 1
ATOM 674 C C . SER A 1 81 ? -10.744 0.044 -0.316 1.00 97.69 81 SER A C 1
ATOM 676 O O . SER A 1 81 ? -10.101 -0.592 -1.150 1.00 97.69 81 SER A O 1
ATOM 678 N N . CYS A 1 82 ? -11.610 1.014 -0.643 1.00 97.94 82 CYS A N 1
ATOM 679 C CA . CYS A 1 82 ? -11.805 1.467 -2.023 1.00 97.94 82 CYS A CA 1
ATOM 680 C C . CYS A 1 82 ? -10.526 2.123 -2.554 1.00 97.94 82 CYS A C 1
ATOM 682 O O . CYS A 1 82 ? -10.085 1.785 -3.644 1.00 97.94 82 CYS A O 1
ATOM 684 N N . GLU A 1 83 ? -9.877 2.986 -1.766 1.00 98.00 83 GLU A N 1
ATOM 685 C CA . GLU A 1 83 ? -8.626 3.648 -2.166 1.00 98.00 83 GLU A CA 1
ATOM 686 C C . GLU A 1 83 ? -7.476 2.655 -2.406 1.00 98.00 83 GLU A C 1
ATOM 688 O O . GLU A 1 83 ? -6.707 2.805 -3.358 1.00 98.00 83 GLU A O 1
ATOM 693 N N . ILE A 1 84 ? -7.380 1.588 -1.601 1.00 98.00 84 ILE A N 1
ATOM 694 C CA . ILE A 1 84 ? -6.452 0.473 -1.864 1.00 98.00 84 ILE A CA 1
ATOM 695 C C . ILE A 1 84 ? -6.832 -0.238 -3.171 1.00 98.00 84 ILE A C 1
ATOM 697 O O . ILE A 1 84 ? -5.957 -0.522 -3.990 1.00 98.00 84 ILE A O 1
ATOM 701 N N . GLY A 1 85 ? -8.123 -0.497 -3.397 1.00 97.88 85 GLY A N 1
ATOM 702 C CA . GLY A 1 85 ? -8.630 -1.086 -4.637 1.00 97.88 85 GLY A CA 1
ATOM 703 C C . GLY A 1 85 ? -8.303 -0.244 -5.874 1.00 97.88 85 GLY A C 1
ATOM 704 O O . GLY A 1 85 ? -7.806 -0.777 -6.866 1.00 97.88 85 GLY A O 1
ATOM 705 N N . PHE A 1 86 ? -8.492 1.075 -5.812 1.00 97.62 86 PHE A N 1
ATOM 706 C CA . PHE A 1 86 ? -8.143 2.003 -6.890 1.00 97.62 86 PHE A CA 1
ATOM 707 C C . PHE A 1 86 ? -6.637 2.032 -7.145 1.00 97.62 86 PHE A C 1
ATOM 709 O O . PHE A 1 86 ? -6.211 1.994 -8.299 1.00 97.62 86 PHE A O 1
ATOM 716 N N . LEU A 1 87 ? -5.819 2.014 -6.092 1.00 97.88 87 LEU A N 1
ATOM 717 C CA . LEU A 1 87 ? -4.371 1.892 -6.231 1.00 97.88 87 LEU A CA 1
ATOM 718 C C . LEU A 1 87 ? -3.978 0.576 -6.912 1.00 97.88 87 LEU A C 1
ATOM 720 O O . LEU A 1 87 ? -3.207 0.590 -7.866 1.00 97.88 87 LEU A O 1
ATOM 724 N N . PHE A 1 88 ? -4.547 -0.554 -6.496 1.00 98.06 88 PHE A N 1
ATOM 725 C CA . PHE A 1 88 ? -4.281 -1.855 -7.120 1.00 98.06 88 PHE A CA 1
ATOM 726 C C . PHE A 1 88 ? -4.761 -1.919 -8.571 1.00 98.06 88 PHE A C 1
ATOM 728 O O . PHE A 1 88 ? -4.099 -2.532 -9.405 1.00 98.06 88 PHE A O 1
ATOM 735 N N . ARG A 1 89 ? -5.867 -1.245 -8.895 1.00 97.19 89 ARG A N 1
ATOM 736 C CA . ARG A 1 89 ? -6.345 -1.083 -10.270 1.00 97.19 89 ARG A CA 1
ATOM 737 C C . ARG A 1 89 ? -5.336 -0.311 -11.120 1.00 97.19 89 ARG A C 1
ATOM 739 O O . ARG A 1 89 ? -5.054 -0.722 -12.241 1.00 97.19 89 ARG A O 1
ATOM 746 N N . MET A 1 90 ? -4.742 0.756 -10.577 1.00 96.25 90 MET A N 1
ATOM 747 C CA . MET A 1 90 ? -3.666 1.486 -11.259 1.00 96.25 90 MET A CA 1
ATOM 748 C C . MET A 1 90 ? -2.442 0.606 -11.522 1.00 96.25 90 MET A C 1
ATOM 750 O O . MET A 1 90 ? -1.831 0.759 -12.572 1.00 96.25 90 MET A O 1
ATOM 754 N N . LEU A 1 91 ? -2.096 -0.300 -10.604 1.00 96.44 91 LEU A N 1
ATOM 755 C CA . LEU A 1 91 ? -0.968 -1.224 -10.769 1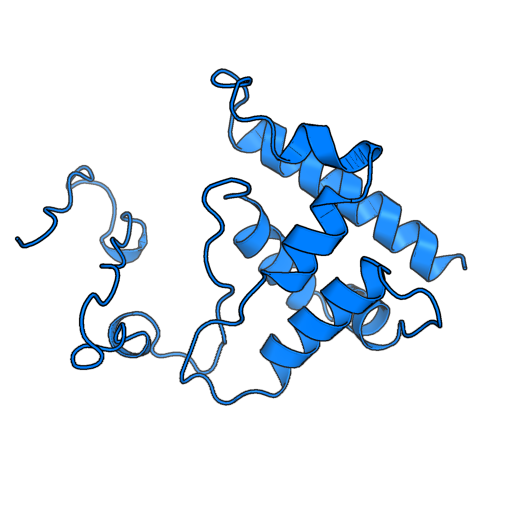.00 96.44 91 LEU A CA 1
ATOM 756 C C . LEU A 1 91 ? -1.226 -2.326 -11.804 1.00 96.44 91 LEU A C 1
ATOM 758 O O . LEU A 1 91 ? -0.275 -2.819 -12.402 1.00 96.44 91 LEU A O 1
ATOM 762 N N . ALA A 1 92 ? -2.484 -2.738 -11.977 1.00 94.75 92 AL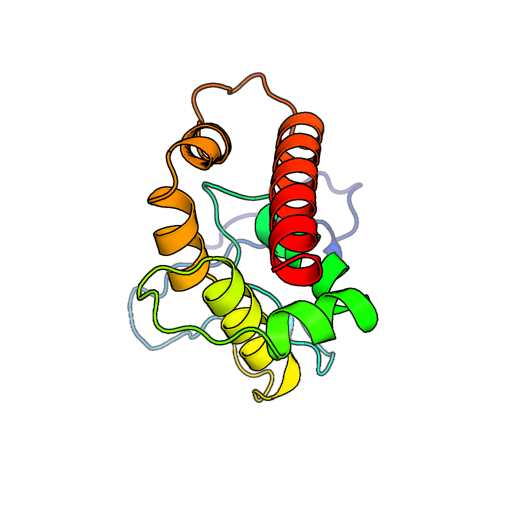A A N 1
ATOM 763 C CA . ALA A 1 92 ? -2.859 -3.829 -12.873 1.00 94.75 92 ALA A CA 1
ATOM 764 C C . ALA A 1 92 ? -3.084 -3.376 -14.325 1.00 94.75 92 ALA A C 1
ATOM 766 O O . ALA A 1 92 ? -2.709 -4.101 -15.241 1.00 94.75 92 ALA A O 1
ATOM 767 N N . ASP A 1 93 ? -3.681 -2.196 -14.527 1.00 91.06 93 ASP A N 1
ATOM 768 C CA . ASP A 1 93 ? -4.304 -1.866 -15.818 1.00 91.06 93 ASP A CA 1
ATOM 769 C C . ASP A 1 93 ? -3.630 -0.698 -16.564 1.00 91.06 93 ASP A C 1
ATOM 771 O O . ASP A 1 93 ? -3.966 -0.431 -17.718 1.00 91.06 93 ASP A O 1
ATOM 775 N N . ARG A 1 94 ? -2.711 0.049 -15.934 1.00 86.38 94 ARG A N 1
ATOM 776 C CA . ARG A 1 94 ? -2.060 1.200 -16.587 1.00 86.38 94 ARG A CA 1
ATOM 777 C C . ARG A 1 94 ? -0.876 0.775 -17.457 1.00 86.38 94 ARG A C 1
ATOM 779 O O . ARG A 1 94 ? -0.285 -0.283 -17.283 1.00 86.38 94 ARG A O 1
ATOM 786 N N . VAL A 1 95 ? -0.486 1.662 -18.371 1.00 82.50 95 VAL A N 1
ATOM 787 C CA . VAL A 1 95 ? 0.793 1.553 -19.082 1.00 82.50 95 VAL A CA 1
ATOM 788 C C . VAL A 1 95 ? 1.914 1.994 -18.124 1.00 82.50 95 VAL A C 1
ATOM 790 O O . VAL A 1 95 ? 1.765 3.046 -17.491 1.00 82.50 95 VAL A O 1
ATOM 793 N N . PRO A 1 96 ? 3.035 1.255 -18.005 1.00 82.38 96 PRO A N 1
ATOM 794 C CA . PRO A 1 96 ? 4.128 1.537 -17.066 1.00 82.38 96 PRO A CA 1
ATOM 795 C C . PRO A 1 96 ? 5.018 2.710 -17.516 1.00 82.38 96 PRO A C 1
ATOM 797 O O . PRO A 1 96 ? 6.240 2.614 -17.564 1.00 82.38 96 PRO A O 1
ATOM 800 N N . LEU A 1 97 ? 4.404 3.842 -17.860 1.00 81.56 97 LEU A N 1
ATOM 801 C CA . LEU A 1 97 ? 5.106 5.080 -18.203 1.00 81.56 97 LEU A CA 1
ATOM 802 C C . LEU A 1 97 ? 5.443 5.901 -16.957 1.00 81.56 97 LEU A C 1
ATOM 804 O O . LEU A 1 97 ? 6.424 6.638 -16.949 1.00 81.56 97 LEU A O 1
ATOM 808 N N . GLN A 1 98 ? 4.635 5.775 -15.901 1.00 83.94 98 GLN A N 1
ATOM 809 C CA . GLN A 1 98 ? 4.758 6.567 -14.680 1.00 83.94 98 GLN A CA 1
ATOM 810 C C . GLN A 1 98 ? 4.421 5.733 -13.435 1.00 83.94 98 GLN A C 1
ATOM 812 O O . GLN A 1 98 ? 3.606 4.808 -13.517 1.00 83.94 98 GLN A O 1
ATOM 817 N N . PRO A 1 99 ? 4.997 6.066 -12.264 1.00 89.12 99 PRO A N 1
ATOM 818 C CA . PRO A 1 99 ? 4.590 5.472 -10.999 1.00 89.12 99 PRO A CA 1
ATOM 819 C C . PRO A 1 99 ? 3.109 5.688 -10.677 1.00 89.12 99 PRO A C 1
ATOM 821 O O . PRO A 1 99 ? 2.538 6.742 -10.955 1.00 89.12 99 PRO A O 1
ATOM 824 N N . ALA A 1 100 ? 2.486 4.705 -10.029 1.00 93.06 100 ALA A N 1
ATOM 825 C CA . ALA A 1 100 ? 1.150 4.854 -9.474 1.00 93.06 100 ALA A CA 1
ATOM 826 C C . ALA A 1 100 ? 1.201 5.792 -8.260 1.00 93.06 100 ALA A C 1
ATOM 828 O O . ALA A 1 100 ? 1.876 5.506 -7.267 1.00 93.06 100 ALA A O 1
ATOM 829 N N . SER A 1 101 ? 0.479 6.911 -8.326 1.00 92.19 101 SER A N 1
ATOM 830 C CA . SER A 1 101 ? 0.392 7.831 -7.193 1.00 92.19 101 SER A CA 1
ATOM 831 C C . SER A 1 101 ? -0.442 7.219 -6.069 1.00 92.19 101 SER A C 1
ATOM 833 O O . SER A 1 101 ? -1.542 6.716 -6.293 1.00 92.19 101 SER A O 1
ATOM 835 N N . ALA A 1 102 ? 0.068 7.295 -4.842 1.00 93.88 102 ALA A N 1
ATOM 836 C CA . ALA A 1 102 ? -0.639 6.865 -3.636 1.00 93.88 102 ALA A CA 1
ATOM 837 C C . ALA A 1 102 ? -1.284 8.040 -2.877 1.00 93.88 102 ALA A C 1
ATOM 839 O O . ALA A 1 102 ? -1.680 7.879 -1.725 1.00 93.88 102 ALA A O 1
ATOM 840 N N . SER A 1 103 ? -1.381 9.224 -3.488 1.00 94.06 103 SER A N 1
ATOM 841 C CA . SER A 1 103 ? -1.846 10.452 -2.828 1.00 94.06 103 SER A CA 1
ATOM 842 C C . SER A 1 103 ? -3.260 10.332 -2.245 1.00 94.06 103 SER A C 1
ATOM 844 O O . SER A 1 103 ? -3.459 10.674 -1.079 1.00 94.06 103 SER A O 1
ATOM 846 N N . ASN A 1 104 ? -4.218 9.773 -2.992 1.00 95.06 104 ASN A N 1
ATOM 847 C CA . ASN A 1 104 ? -5.589 9.562 -2.503 1.00 95.06 104 ASN A CA 1
ATOM 848 C C . ASN A 1 104 ? -5.649 8.548 -1.352 1.00 95.06 104 ASN A C 1
ATOM 850 O O . ASN A 1 104 ? -6.270 8.818 -0.323 1.00 95.06 104 ASN A O 1
ATOM 854 N N . PHE A 1 105 ? -4.913 7.439 -1.471 1.00 96.88 105 PHE A N 1
ATOM 855 C CA . PHE A 1 105 ? -4.738 6.476 -0.385 1.00 96.88 105 PHE A CA 1
ATOM 856 C C . PHE A 1 105 ? -4.172 7.145 0.875 1.00 96.88 105 PHE A C 1
ATOM 858 O O . PHE A 1 105 ? -4.715 6.966 1.962 1.00 96.88 105 PHE A O 1
ATOM 865 N N . VAL A 1 106 ? -3.110 7.947 0.747 1.00 95.75 106 VAL A N 1
ATOM 866 C CA . VAL A 1 106 ? -2.492 8.649 1.881 1.00 95.75 106 VAL A CA 1
ATOM 867 C C . VAL A 1 106 ? -3.456 9.662 2.493 1.00 95.75 106 VAL A C 1
ATOM 869 O O . VAL A 1 106 ? -3.547 9.737 3.717 1.00 95.75 106 VAL A O 1
ATOM 872 N N . ARG A 1 107 ? -4.193 10.417 1.672 1.00 95.31 107 ARG A N 1
ATOM 873 C CA . ARG A 1 107 ? -5.214 11.375 2.120 1.00 95.31 107 ARG A CA 1
ATOM 874 C C . ARG A 1 107 ? -6.289 10.681 2.957 1.00 95.31 107 ARG A C 1
ATOM 876 O O . ARG A 1 107 ? -6.547 11.112 4.078 1.00 95.31 107 ARG A O 1
ATOM 883 N N . CYS A 1 108 ? -6.859 9.592 2.446 1.00 96.25 108 CYS A N 1
ATOM 884 C CA . CYS A 1 108 ? -7.856 8.792 3.155 1.00 96.25 108 CYS A CA 1
ATOM 885 C C . CYS A 1 108 ? -7.273 8.141 4.421 1.00 96.25 108 CYS A C 1
ATOM 887 O O . CYS A 1 108 ? -7.884 8.160 5.483 1.00 96.25 108 CYS A O 1
ATOM 889 N N . LEU A 1 109 ? -6.044 7.625 4.367 1.00 96.06 109 LEU A N 1
ATOM 890 C CA . LEU A 1 109 ? -5.400 7.050 5.545 1.00 96.06 109 LEU A CA 1
ATOM 891 C C . LEU A 1 109 ? -5.180 8.100 6.646 1.00 96.06 109 LEU A C 1
ATOM 893 O O . LEU A 1 109 ? -5.361 7.795 7.821 1.00 96.06 109 LEU A O 1
ATOM 897 N N . ARG A 1 110 ? -4.821 9.338 6.287 1.00 94.19 110 ARG A N 1
ATOM 898 C CA . ARG A 1 110 ? -4.630 10.447 7.240 1.00 94.19 110 ARG A CA 1
ATOM 899 C C . ARG A 1 110 ? -5.924 10.902 7.913 1.00 94.19 110 ARG A C 1
ATOM 901 O O . ARG A 1 110 ? -5.844 11.433 9.020 1.00 94.19 110 ARG A O 1
ATOM 908 N N . SER A 1 111 ? -7.083 10.713 7.280 1.00 94.00 111 SER A N 1
ATOM 909 C CA . SER A 1 111 ? -8.370 11.070 7.889 1.00 94.00 111 SER A CA 1
ATOM 910 C C . SER A 1 111 ? -8.819 10.072 8.962 1.00 94.00 111 SER A C 1
ATOM 912 O O . SER A 1 111 ? -9.674 10.402 9.778 1.00 94.00 111 SER A O 1
ATOM 914 N N . ILE A 1 112 ? -8.212 8.881 9.027 1.00 94.44 112 ILE A N 1
ATOM 915 C CA . ILE A 1 112 ? -8.522 7.869 10.040 1.00 94.44 112 ILE A CA 1
ATOM 916 C C . ILE A 1 112 ? -7.726 8.150 11.318 1.00 94.44 112 ILE A C 1
ATOM 918 O O . ILE A 1 112 ? -6.501 8.020 11.345 1.00 94.44 112 ILE A O 1
ATOM 922 N N . ASP A 1 113 ? -8.422 8.434 12.420 1.00 92.06 113 ASP A N 1
ATOM 923 C CA . ASP A 1 113 ? -7.792 8.737 13.714 1.00 92.06 113 ASP A CA 1
ATOM 924 C C . ASP A 1 113 ? -6.813 7.651 14.178 1.00 92.06 113 ASP A C 1
ATOM 926 O O . ASP A 1 113 ? -5.674 7.943 14.545 1.00 92.06 113 ASP A O 1
ATOM 930 N N . ALA A 1 114 ? -7.208 6.379 14.070 1.00 90.25 114 ALA A N 1
ATOM 931 C CA . ALA A 1 114 ? -6.369 5.239 14.447 1.00 90.25 114 ALA A CA 1
ATOM 932 C C . ALA A 1 114 ? -5.079 5.103 13.606 1.00 90.25 114 ALA A C 1
ATOM 934 O O . ALA A 1 114 ? -4.139 4.419 14.025 1.00 90.25 114 ALA A O 1
ATOM 935 N N . ALA A 1 115 ? -5.028 5.738 12.431 1.00 92.12 115 ALA A N 1
ATOM 936 C CA . ALA A 1 115 ? -3.903 5.700 11.503 1.00 92.12 115 ALA A CA 1
ATOM 937 C C . ALA A 1 115 ? -2.956 6.900 11.641 1.00 92.12 115 ALA A C 1
ATOM 939 O O . ALA A 1 115 ? -1.832 6.827 11.146 1.00 92.12 115 ALA A O 1
ATOM 940 N N . LYS A 1 116 ? -3.344 7.974 12.347 1.00 89.88 116 LYS A N 1
ATOM 941 C CA . LYS A 1 116 ? -2.514 9.185 12.514 1.00 89.88 116 LYS A CA 1
ATOM 942 C C . LYS A 1 116 ? -1.114 8.872 13.052 1.00 89.88 116 LYS A C 1
ATOM 944 O O . LYS A 1 116 ? -0.130 9.391 12.5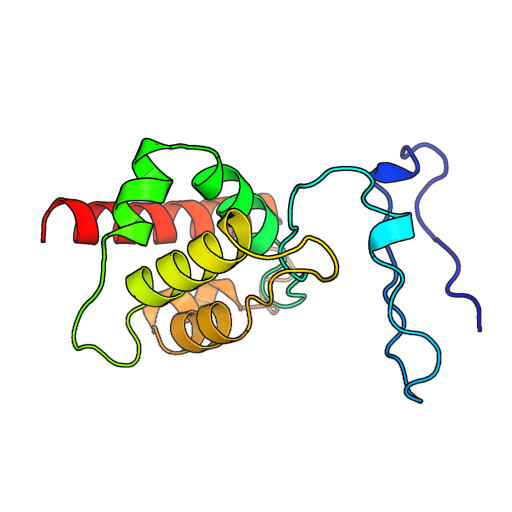35 1.00 89.88 116 LYS A O 1
ATOM 949 N N . LYS A 1 117 ? -1.013 7.924 13.992 1.00 88.69 117 LYS A N 1
ATOM 950 C CA . LYS A 1 117 ? 0.259 7.437 14.562 1.00 88.69 117 LYS A CA 1
ATOM 951 C C . LYS A 1 117 ? 1.239 6.838 13.542 1.00 88.69 117 LYS A C 1
ATOM 953 O O . LYS A 1 117 ? 2.418 6.707 13.835 1.00 88.69 117 LYS A O 1
ATOM 958 N N . LEU A 1 118 ? 0.773 6.436 12.356 1.00 90.50 118 LEU A N 1
ATOM 959 C CA . LEU A 1 118 ? 1.631 5.875 11.303 1.00 90.50 118 LEU A CA 1
ATOM 960 C C . LEU A 1 118 ? 2.479 6.952 10.606 1.00 90.50 118 LEU A C 1
ATOM 962 O O . LEU A 1 118 ? 3.512 6.626 10.012 1.00 90.50 118 LEU A O 1
ATOM 966 N N . PHE A 1 119 ? 2.034 8.209 10.691 1.00 89.31 119 PHE A N 1
ATOM 967 C CA . PHE A 1 119 ? 2.661 9.387 10.094 1.00 89.31 119 PHE A CA 1
ATOM 968 C C . PHE A 1 119 ? 3.493 10.199 11.086 1.00 89.31 119 PHE A C 1
ATOM 970 O O . PHE A 1 119 ? 4.020 11.238 10.706 1.00 89.31 119 PHE A O 1
ATOM 977 N N . ASP A 1 120 ? 3.573 9.767 12.343 1.00 82.81 120 ASP A N 1
ATOM 978 C CA . ASP A 1 120 ? 4.314 10.491 13.364 1.00 82.81 120 ASP A CA 1
ATOM 979 C C . ASP A 1 120 ? 5.823 10.377 13.103 1.00 82.81 120 ASP A C 1
ATOM 981 O O . ASP A 1 120 ? 6.419 9.305 13.238 1.00 82.81 120 ASP A O 1
ATOM 985 N N . GLU A 1 121 ? 6.418 11.486 12.663 1.00 67.00 121 GLU A N 1
ATOM 986 C CA . GLU A 1 121 ? 7.855 11.627 12.413 1.00 67.00 121 GLU A CA 1
ATOM 987 C C . GLU A 1 121 ? 8.631 11.907 13.707 1.00 67.00 121 GLU A C 1
ATOM 989 O O . GLU A 1 121 ? 9.821 11.616 13.758 1.00 67.00 121 GLU A O 1
ATOM 994 N N . SER A 1 122 ? 7.957 12.391 14.765 1.00 61.06 122 SER A N 1
ATOM 995 C CA . SER A 1 122 ? 8.566 12.679 16.076 1.00 61.06 122 SER A CA 1
ATOM 996 C C . SER A 1 122 ? 8.919 11.415 16.859 1.00 61.06 122 SER A C 1
ATOM 998 O O . SER A 1 122 ? 9.742 11.441 17.772 1.00 61.06 122 SER A O 1
ATOM 1000 N N . ALA A 1 123 ? 8.395 10.271 16.419 1.00 56.34 123 ALA A N 1
ATOM 1001 C CA . ALA A 1 123 ? 8.944 8.966 16.731 1.00 56.34 123 ALA A CA 1
ATOM 1002 C C . ALA A 1 123 ? 10.269 8.739 15.968 1.00 56.34 123 ALA A C 1
ATOM 1004 O O . ALA A 1 123 ? 10.449 7.696 15.340 1.00 56.34 123 ALA A O 1
ATOM 1005 N N . GLU A 1 124 ? 11.205 9.695 16.017 1.00 50.88 124 GLU A N 1
ATOM 1006 C CA . GLU A 1 124 ? 12.524 9.630 15.365 1.00 50.88 124 GLU A CA 1
ATOM 1007 C C . GLU A 1 124 ? 13.325 8.394 15.819 1.00 50.88 124 GLU A C 1
ATOM 1009 O O . GLU A 1 124 ? 14.195 7.907 15.097 1.00 50.88 124 GLU A O 1
ATOM 1014 N N . GLN A 1 125 ? 12.988 7.821 16.982 1.00 53.00 125 GLN A N 1
ATOM 1015 C CA . GLN A 1 125 ? 13.541 6.558 17.483 1.00 53.00 125 GLN A CA 1
ATOM 1016 C C . GLN A 1 125 ? 12.772 5.297 17.047 1.00 53.00 125 GLN A C 1
ATOM 1018 O O . GLN A 1 125 ? 13.260 4.182 17.255 1.00 53.00 125 GLN A O 1
ATOM 1023 N N . ALA A 1 126 ? 11.579 5.409 16.454 1.00 66.12 126 ALA A N 1
ATOM 1024 C CA . ALA A 1 126 ? 10.842 4.241 15.986 1.00 66.12 126 ALA A CA 1
ATOM 1025 C C . ALA A 1 126 ? 11.504 3.679 14.726 1.00 66.12 126 ALA A C 1
ATOM 1027 O O . ALA A 1 126 ? 11.415 4.236 13.630 1.00 66.12 126 ALA A O 1
ATOM 1028 N N . SER A 1 127 ? 12.144 2.519 14.882 1.00 83.88 127 SER A N 1
ATOM 1029 C CA . SER A 1 127 ? 12.760 1.801 13.771 1.00 83.88 127 SER A CA 1
ATOM 1030 C C . SER A 1 127 ? 11.766 1.592 12.622 1.00 83.88 127 SER A C 1
ATOM 1032 O O . SER A 1 127 ? 10.572 1.349 12.837 1.00 83.88 127 SER A O 1
ATOM 1034 N N . LEU A 1 128 ? 12.262 1.625 11.379 1.00 86.25 128 LEU A N 1
ATOM 1035 C CA . LEU A 1 128 ? 11.458 1.331 10.186 1.00 86.25 128 LEU A CA 1
ATOM 1036 C C . LEU A 1 128 ? 10.697 0.005 10.333 1.00 86.25 128 LEU A C 1
ATOM 1038 O O . LEU A 1 128 ? 9.556 -0.104 9.892 1.00 86.25 128 LEU A O 1
ATOM 1042 N N . LEU A 1 129 ? 11.294 -0.978 11.012 1.00 89.81 129 LEU A N 1
ATOM 1043 C CA . LEU A 1 129 ? 10.656 -2.247 11.348 1.00 89.81 129 LEU A CA 1
ATOM 1044 C C . LEU A 1 129 ? 9.388 -2.060 12.194 1.00 89.81 129 LEU A C 1
ATOM 1046 O O . LEU A 1 129 ? 8.352 -2.632 11.859 1.00 89.81 129 LEU A O 1
ATOM 1050 N N . SER A 1 130 ? 9.440 -1.252 13.256 1.00 89.56 130 SER A N 1
ATOM 1051 C CA . SER A 1 130 ? 8.278 -0.975 14.114 1.00 89.56 130 SER A CA 1
ATOM 1052 C C . SER A 1 130 ? 7.153 -0.278 13.339 1.00 89.56 130 SER A C 1
ATOM 1054 O O . SER A 1 130 ? 5.985 -0.679 13.411 1.00 89.56 130 SER A O 1
ATOM 1056 N N . ARG A 1 131 ? 7.515 0.710 12.510 1.00 90.94 131 ARG A N 1
ATOM 1057 C CA . ARG A 1 131 ? 6.577 1.422 11.627 1.00 90.94 131 ARG A CA 1
ATOM 1058 C C . ARG A 1 131 ? 5.949 0.485 10.594 1.00 90.94 131 ARG A C 1
ATOM 1060 O O . ARG A 1 131 ? 4.738 0.514 10.381 1.00 90.94 131 ARG A O 1
ATOM 1067 N N . THR A 1 132 ? 6.758 -0.395 10.007 1.00 93.62 132 THR A N 1
ATOM 1068 C CA . THR A 1 132 ? 6.320 -1.413 9.039 1.00 93.62 132 THR A CA 1
ATOM 1069 C C . THR A 1 132 ? 5.371 -2.407 9.690 1.00 93.62 132 THR A C 1
ATOM 1071 O O . THR A 1 132 ? 4.287 -2.648 9.167 1.00 93.62 132 THR A O 1
ATOM 1074 N N . ARG A 1 133 ? 5.721 -2.929 10.870 1.00 94.50 133 ARG A N 1
ATOM 1075 C CA . ARG A 1 133 ? 4.872 -3.849 11.635 1.00 94.50 133 ARG A CA 1
ATOM 1076 C C . ARG A 1 133 ? 3.521 -3.221 11.969 1.00 94.50 133 ARG A C 1
ATOM 1078 O O . ARG A 1 133 ? 2.493 -3.849 11.733 1.00 94.50 133 ARG A O 1
ATOM 1085 N N . SER A 1 134 ? 3.523 -1.987 12.469 1.00 93.81 134 SER A N 1
ATOM 1086 C CA . SER A 1 134 ? 2.296 -1.254 12.805 1.00 93.81 134 SER A CA 1
ATOM 1087 C C . SER A 1 134 ? 1.416 -1.029 11.575 1.00 93.81 134 SER A C 1
ATOM 1089 O O . SER A 1 134 ? 0.199 -1.200 11.642 1.00 93.81 134 SER A O 1
ATOM 1091 N N . PHE A 1 135 ? 2.028 -0.700 10.435 1.00 95.75 135 PHE A N 1
ATOM 1092 C CA . PHE A 1 135 ? 1.315 -0.512 9.176 1.00 95.75 135 PHE A CA 1
ATOM 1093 C C . PHE A 1 135 ? 0.705 -1.818 8.648 1.00 95.75 135 PHE A C 1
ATOM 1095 O O . PHE A 1 135 ? -0.474 -1.849 8.303 1.00 95.75 135 PHE A O 1
ATOM 1102 N N . VAL A 1 136 ? 1.464 -2.918 8.657 1.00 96.75 136 VAL A N 1
ATOM 1103 C CA . VAL A 1 136 ? 0.964 -4.247 8.262 1.00 96.75 136 VAL A CA 1
ATOM 1104 C C . VAL A 1 136 ? -0.190 -4.688 9.162 1.00 96.75 136 VAL A C 1
ATOM 1106 O O . VAL A 1 136 ? -1.209 -5.152 8.660 1.00 96.75 136 VAL A O 1
ATOM 1109 N N . GLN A 1 137 ? -0.075 -4.508 10.481 1.00 96.06 137 GLN A N 1
ATOM 1110 C CA . GLN A 1 137 ? -1.152 -4.831 11.424 1.00 96.06 137 GLN A CA 1
ATOM 1111 C C . GLN A 1 137 ? -2.417 -4.010 11.159 1.00 96.06 137 GLN A C 1
ATOM 1113 O O . GLN A 1 137 ? -3.524 -4.546 11.207 1.00 96.06 137 GLN A O 1
ATOM 1118 N N . PHE A 1 138 ? -2.261 -2.722 10.853 1.00 96.56 138 PHE A N 1
ATOM 1119 C CA . PHE A 1 138 ? -3.379 -1.858 10.495 1.00 96.56 138 PHE A CA 1
ATOM 1120 C C . PHE A 1 138 ? -4.086 -2.345 9.219 1.00 96.56 138 PHE A C 1
ATOM 1122 O O . PHE A 1 138 ? -5.305 -2.518 9.222 1.00 96.56 138 PHE A O 1
ATOM 1129 N N . LEU A 1 139 ? -3.330 -2.647 8.156 1.00 96.88 139 LEU A N 1
ATOM 1130 C CA . LEU A 1 139 ? -3.895 -3.176 6.908 1.00 96.88 139 LEU A CA 1
ATOM 1131 C C . LEU A 1 139 ? -4.523 -4.562 7.084 1.00 96.88 139 LEU A C 1
ATOM 1133 O O . LEU A 1 139 ? -5.550 -4.845 6.475 1.00 96.88 139 LEU A O 1
ATOM 1137 N N . TRP A 1 140 ? -3.954 -5.410 7.941 1.00 96.31 140 TRP A N 1
ATOM 1138 C CA . TRP A 1 140 ? -4.530 -6.711 8.273 1.00 96.31 140 TRP A CA 1
ATOM 1139 C C . TRP A 1 140 ? -5.901 -6.581 8.939 1.00 96.31 140 TRP A C 1
ATOM 1141 O O . TRP A 1 140 ? -6.837 -7.298 8.588 1.00 96.31 140 TRP A O 1
ATOM 1151 N N . ASN A 1 141 ? -6.047 -5.648 9.883 1.00 95.69 141 ASN A N 1
ATOM 1152 C CA . ASN A 1 141 ? -7.343 -5.377 10.501 1.00 95.69 141 ASN A CA 1
ATOM 1153 C C . ASN A 1 141 ? -8.355 -4.880 9.469 1.00 95.69 141 ASN A C 1
ATOM 1155 O O . ASN A 1 141 ? -9.464 -5.409 9.422 1.00 95.69 141 ASN A O 1
ATOM 1159 N N . ARG A 1 142 ? -7.940 -3.971 8.580 1.00 95.00 142 ARG A N 1
ATOM 1160 C CA . ARG A 1 142 ? -8.794 -3.510 7.484 1.00 95.00 142 ARG A CA 1
ATOM 1161 C C . ARG A 1 142 ? -9.212 -4.649 6.551 1.00 95.00 142 ARG A C 1
ATOM 1163 O O . ARG A 1 142 ? -10.368 -4.716 6.157 1.00 95.00 142 ARG A O 1
ATOM 1170 N N . LEU A 1 143 ? -8.295 -5.555 6.215 1.00 95.81 143 LEU A N 1
ATOM 1171 C CA . LEU A 1 143 ? -8.594 -6.712 5.372 1.00 95.81 143 LEU A CA 1
ATOM 1172 C C . LEU A 1 143 ? -9.650 -7.622 6.014 1.00 95.81 143 LEU A C 1
ATOM 1174 O O . LEU A 1 143 ? -10.586 -8.029 5.333 1.00 95.81 143 LEU A O 1
ATOM 1178 N N . LYS A 1 144 ? -9.532 -7.910 7.319 1.00 95.56 144 LYS A N 1
ATOM 1179 C CA . LYS A 1 144 ? -10.548 -8.689 8.047 1.00 95.56 144 LYS A CA 1
ATOM 1180 C C . LYS A 1 144 ? -11.919 -8.021 7.978 1.00 95.56 144 LYS A C 1
ATOM 1182 O O . LYS A 1 144 ? -12.893 -8.701 7.694 1.00 95.56 144 LYS A O 1
ATOM 1187 N N . GLU A 1 145 ? -11.989 -6.709 8.198 1.00 93.06 145 GLU A N 1
ATOM 1188 C CA . GLU A 1 145 ? -13.255 -5.971 8.115 1.00 93.06 145 GLU A CA 1
ATOM 1189 C C . GLU A 1 145 ? -13.920 -6.121 6.744 1.00 93.06 145 GLU A C 1
ATOM 1191 O O . GLU A 1 145 ? -15.121 -6.316 6.699 1.00 93.06 145 GLU A O 1
ATOM 1196 N N . VAL A 1 146 ? -13.156 -6.098 5.645 1.00 92.50 146 VAL A N 1
ATOM 1197 C CA . VAL A 1 146 ? -13.705 -6.280 4.286 1.00 92.50 146 VAL A CA 1
ATOM 1198 C C . VAL A 1 146 ? -14.145 -7.722 4.018 1.00 92.50 146 VAL A C 1
ATOM 1200 O O . VAL A 1 146 ? -15.082 -7.948 3.262 1.00 92.50 146 VAL A O 1
ATOM 1203 N N . ILE A 1 147 ? -13.450 -8.712 4.583 1.00 92.56 147 ILE A N 1
ATOM 1204 C CA . ILE A 1 147 ? -13.790 -10.131 4.386 1.00 92.56 147 ILE A CA 1
ATOM 1205 C C . ILE A 1 147 ? -15.064 -10.510 5.153 1.00 92.56 147 ILE A C 1
ATOM 1207 O O . ILE A 1 147 ? -15.816 -11.360 4.685 1.00 92.56 147 ILE A O 1
ATOM 1211 N N . TYR A 1 148 ? -15.280 -9.912 6.326 1.00 89.50 148 TYR A N 1
ATOM 1212 C CA . TYR A 1 148 ? -16.399 -10.232 7.218 1.00 89.50 148 TYR A CA 1
ATOM 1213 C C . TYR A 1 148 ? -17.544 -9.201 7.189 1.00 89.50 148 TYR A C 1
ATOM 1215 O O . TYR A 1 148 ? -18.472 -9.332 7.986 1.00 89.50 148 TYR A O 1
ATOM 1223 N N . SER A 1 149 ? -17.477 -8.191 6.313 1.00 76.62 149 SER A N 1
ATOM 1224 C CA . SER A 1 149 ? -18.579 -7.259 6.011 1.00 76.62 149 SER A CA 1
ATOM 1225 C C . SER A 1 149 ? -19.511 -7.820 4.950 1.00 76.62 149 SER A C 1
ATOM 1227 O O . SER A 1 149 ? -20.738 -7.695 5.131 1.00 76.62 149 SER A O 1
#

Secondary structure (DSSP, 8-state):
------S-TTS-GGGSPP-----SSTT----GGGT--SSPPPBPP-TTSTTHHHHHHHHHTSHHHHHHHHH---S-TT-HHHHHHHHHHHHHHS-TTSPBP-HHHHHHHHH-GGGGGGG-SS-TTS-HHHHHHHHHHHHHHHHHHHHH-

Radius of gyration: 16.84 Å; chains: 1; bounding box: 51×37×37 Å

Foldseek 3Di:
DPDDQPDPPPDPPLPTDDDDDPCPDPPDDPQPCVNDVDQFAFADADPLQRLVRVVLVVQLVPVVSLVLLLPDDDPDPLDLSVLSNVQSCCRPPDGNRHHRYSVSNVVSLCVDPLSVVLRDCVVVVQDPVNSNVSVNVVVVVVSVVSVVD

Organism: Anisakis simplex (NCBI:txid6269)